Protein AF-A0A497SY28-F1 (afdb_monomer_lite)

Radius of gyration: 19.1 Å; chains: 1; bounding box: 40×32×54 Å

Structure (mmCIF, N/CA/C/O backbone):
data_AF-A0A497SY28-F1
#
_entry.id   AF-A0A497SY28-F1
#
loop_
_atom_site.group_PDB
_atom_site.id
_atom_site.type_symbol
_atom_site.label_atom_id
_atom_site.label_alt_id
_atom_site.label_comp_id
_atom_site.label_asym_id
_atom_site.label_entity_id
_atom_site.label_seq_id
_atom_site.pdbx_PDB_ins_code
_atom_site.Cartn_x
_atom_site.Cartn_y
_atom_site.Cartn_z
_atom_site.occupancy
_atom_site.B_iso_or_equiv
_atom_site.auth_seq_id
_atom_site.auth_comp_id
_atom_site.auth_asym_id
_atom_site.auth_atom_id
_atom_site.pdbx_PDB_model_num
ATOM 1 N N . MET A 1 1 ? 23.225 -8.221 -14.167 1.00 38.84 1 MET A N 1
ATOM 2 C CA . MET A 1 1 ? 21.828 -7.767 -13.963 1.00 38.84 1 MET A CA 1
ATOM 3 C C . MET A 1 1 ? 21.419 -8.057 -12.520 1.00 38.84 1 MET A C 1
ATOM 5 O O . MET A 1 1 ? 21.402 -9.219 -12.131 1.00 38.84 1 MET A O 1
ATOM 9 N N . ARG A 1 2 ? 21.187 -7.026 -11.693 1.00 44.62 2 ARG A N 1
ATOM 10 C CA . ARG A 1 2 ? 20.764 -7.179 -10.285 1.00 44.62 2 ARG A CA 1
ATOM 11 C C . ARG A 1 2 ? 19.275 -7.557 -10.259 1.00 44.62 2 ARG A C 1
ATOM 13 O O . ARG A 1 2 ? 18.465 -6.852 -10.846 1.00 44.62 2 ARG A O 1
ATOM 20 N N . LYS A 1 3 ? 18.918 -8.678 -9.624 1.00 45.91 3 LYS A N 1
ATOM 21 C CA . LYS A 1 3 ? 17.517 -9.115 -9.480 1.00 45.91 3 LYS A CA 1
ATOM 22 C C . LYS A 1 3 ? 16.766 -8.150 -8.546 1.00 45.91 3 LYS A C 1
ATOM 24 O O . LYS A 1 3 ? 17.243 -7.887 -7.444 1.00 45.91 3 LYS A O 1
ATOM 29 N N . MET A 1 4 ? 15.609 -7.645 -8.981 1.00 42.31 4 MET A N 1
ATOM 30 C CA . MET A 1 4 ? 14.691 -6.831 -8.167 1.00 42.31 4 MET A CA 1
ATOM 31 C C . MET A 1 4 ? 14.313 -7.553 -6.864 1.00 42.31 4 MET A C 1
ATOM 33 O O . MET A 1 4 ? 13.874 -8.704 -6.899 1.00 42.31 4 MET A O 1
ATOM 37 N N . LYS A 1 5 ? 14.408 -6.861 -5.722 1.00 46.03 5 LYS A N 1
ATOM 38 C CA . LYS A 1 5 ? 13.820 -7.306 -4.449 1.00 46.03 5 LYS A CA 1
ATOM 39 C C . LYS A 1 5 ? 12.348 -6.885 -4.406 1.00 46.03 5 LYS A C 1
ATOM 41 O O . LYS A 1 5 ? 12.034 -5.803 -3.927 1.00 46.03 5 LYS A O 1
ATOM 46 N N . LYS A 1 6 ? 11.449 -7.729 -4.914 1.00 49.97 6 LYS A N 1
ATOM 47 C CA . LYS A 1 6 ? 10.003 -7.543 -4.725 1.00 49.97 6 LYS A CA 1
ATOM 48 C C . LYS A 1 6 ? 9.604 -8.095 -3.358 1.00 49.97 6 LYS A C 1
ATOM 50 O O . LYS A 1 6 ? 9.793 -9.283 -3.104 1.00 49.97 6 LYS A O 1
ATOM 55 N N . ILE A 1 7 ? 9.075 -7.242 -2.487 1.00 58.12 7 ILE A N 1
ATOM 56 C CA . ILE A 1 7 ? 8.482 -7.664 -1.215 1.00 58.12 7 ILE A CA 1
ATOM 57 C C . ILE A 1 7 ? 7.016 -7.997 -1.500 1.00 58.12 7 ILE A C 1
ATOM 59 O O . ILE A 1 7 ? 6.275 -7.147 -1.990 1.00 58.12 7 ILE A O 1
ATOM 63 N N . PHE A 1 8 ? 6.625 -9.246 -1.244 1.00 57.22 8 PHE A N 1
ATOM 64 C CA . PHE A 1 8 ? 5.256 -9.730 -1.411 1.00 57.22 8 PHE A CA 1
ATOM 65 C C . PHE A 1 8 ? 4.694 -10.158 -0.061 1.00 57.22 8 PHE A C 1
ATOM 67 O O . PHE A 1 8 ? 5.238 -11.061 0.574 1.00 57.22 8 PHE A O 1
ATOM 74 N N . THR A 1 9 ? 3.569 -9.567 0.330 1.00 71.88 9 THR A N 1
ATOM 75 C CA . THR A 1 9 ? 2.788 -10.021 1.487 1.00 71.88 9 THR A CA 1
ATOM 76 C C . THR A 1 9 ? 1.513 -10.679 0.976 1.00 71.88 9 THR A C 1
ATOM 78 O O . THR A 1 9 ? 0.770 -10.068 0.206 1.00 71.88 9 THR A O 1
ATOM 81 N N . ARG A 1 10 ? 1.270 -11.933 1.378 1.00 66.75 10 ARG A N 1
ATOM 82 C CA . ARG A 1 10 ? 0.057 -12.690 1.037 1.00 66.75 10 ARG A CA 1
ATOM 83 C C . ARG A 1 10 ? -0.755 -12.983 2.292 1.00 66.75 10 ARG A C 1
ATOM 85 O O . ARG A 1 10 ? -0.242 -13.623 3.205 1.00 66.75 10 ARG A O 1
ATOM 92 N N . LEU A 1 11 ? -2.015 -12.559 2.315 1.00 70.62 11 LEU A N 1
ATOM 93 C CA . LEU A 1 11 ? -2.966 -12.875 3.384 1.00 70.62 11 LEU A CA 1
ATOM 94 C C . LEU A 1 11 ? -4.140 -13.659 2.802 1.00 70.62 11 LEU A C 1
ATOM 96 O O . LEU A 1 11 ? -4.669 -13.289 1.759 1.00 70.62 11 LEU A O 1
ATOM 100 N N . HIS A 1 12 ? -4.547 -14.735 3.469 1.00 69.88 12 HIS A N 1
ATOM 101 C CA . HIS A 1 12 ? -5.735 -15.499 3.095 1.00 69.88 12 HIS A CA 1
ATOM 102 C C . HIS A 1 12 ? -6.879 -15.105 4.019 1.00 69.88 12 HIS A C 1
ATOM 104 O O . HIS A 1 12 ? -6.712 -15.106 5.238 1.00 69.88 12 HIS A O 1
ATOM 110 N N . PHE A 1 13 ? -8.027 -14.762 3.452 1.00 64.25 13 PHE A N 1
ATOM 111 C CA . PHE A 1 13 ? -9.223 -14.409 4.206 1.00 64.25 13 PHE A CA 1
ATOM 112 C C . PHE A 1 13 ? -10.424 -15.034 3.498 1.00 64.25 13 PHE A C 1
ATOM 114 O O . PHE A 1 13 ? -10.444 -15.077 2.270 1.00 64.25 13 PHE A O 1
ATOM 121 N N . ASP A 1 14 ? -11.393 -15.524 4.274 1.00 59.00 14 ASP A N 1
ATOM 122 C CA . ASP A 1 14 ? -12.485 -16.418 3.842 1.00 59.00 14 ASP A CA 1
ATOM 123 C C . ASP A 1 14 ? -12.028 -17.893 3.771 1.00 59.00 14 ASP A C 1
ATOM 125 O O . ASP A 1 14 ? -11.549 -18.377 2.749 1.00 59.00 14 ASP A O 1
ATOM 129 N N . LYS A 1 15 ? -12.091 -18.589 4.919 1.00 55.31 15 LYS A N 1
ATOM 130 C CA . LYS A 1 15 ? -11.675 -20.000 5.067 1.00 55.31 15 LYS A CA 1
ATOM 131 C C . LYS A 1 15 ? -12.770 -20.983 4.618 1.00 55.31 15 LYS A C 1
ATOM 133 O O . LYS A 1 15 ? -12.457 -22.126 4.299 1.00 55.31 15 LYS A O 1
ATOM 138 N N . ASP A 1 16 ? -14.022 -20.519 4.589 1.00 64.19 16 ASP A N 1
ATOM 139 C CA . ASP A 1 16 ? -15.222 -21.334 4.349 1.00 64.19 16 ASP A CA 1
ATOM 140 C C . ASP A 1 16 ? -15.668 -21.333 2.875 1.00 64.19 16 ASP A C 1
ATOM 142 O O . ASP A 1 16 ? -16.410 -22.210 2.432 1.00 64.19 16 ASP A O 1
ATOM 146 N N . LYS A 1 17 ? -15.190 -20.366 2.084 1.00 59.59 17 LYS A N 1
ATOM 147 C CA . LYS A 1 17 ? -15.292 -20.333 0.617 1.00 59.59 17 LYS A CA 1
ATOM 148 C C . LYS A 1 17 ? -13.887 -20.420 0.031 1.00 59.59 17 LYS A C 1
ATOM 150 O O . LYS A 1 17 ? -12.920 -20.201 0.749 1.00 59.59 17 LYS A O 1
ATOM 155 N N . GLN A 1 18 ? -13.761 -20.780 -1.252 1.00 64.25 18 GLN A N 1
ATOM 156 C CA . GLN 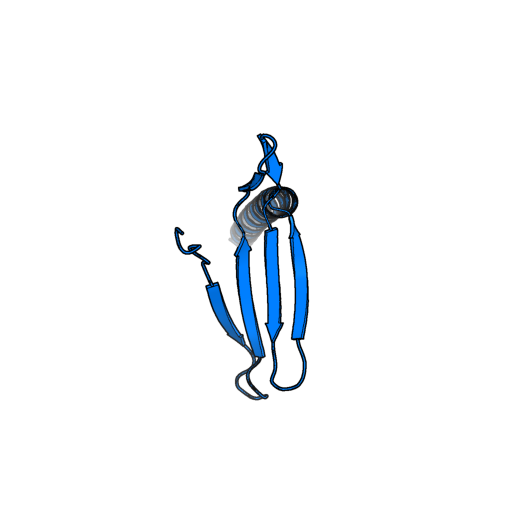A 1 18 ? -12.452 -20.916 -1.909 1.00 64.25 18 GLN A CA 1
ATOM 157 C C . GLN A 1 18 ? -11.515 -19.762 -1.500 1.00 64.25 18 GLN A C 1
ATOM 159 O O . GLN A 1 18 ? -11.918 -18.601 -1.638 1.00 64.25 18 GLN A O 1
ATOM 164 N N . PRO A 1 19 ? -10.314 -20.063 -0.973 1.00 63.62 19 PRO A N 1
ATOM 165 C CA . PRO A 1 19 ? -9.507 -19.080 -0.268 1.00 63.62 19 PRO A CA 1
ATOM 166 C C . PRO A 1 19 ? -9.168 -17.915 -1.192 1.00 63.62 19 PRO A C 1
ATOM 168 O O . PRO A 1 19 ? -8.590 -18.101 -2.264 1.00 63.62 19 PRO A O 1
ATOM 171 N N . LYS A 1 20 ? -9.529 -16.705 -0.764 1.00 76.69 20 LYS A N 1
ATOM 172 C CA . LYS A 1 20 ? -9.128 -15.473 -1.441 1.00 76.69 20 LYS A CA 1
ATOM 173 C C . LYS A 1 20 ? -7.767 -15.066 -0.903 1.00 76.69 20 LYS A C 1
ATOM 175 O O . LYS A 1 20 ? -7.554 -15.027 0.310 1.00 76.69 20 LYS A O 1
ATOM 180 N N . THR A 1 21 ? -6.845 -14.752 -1.799 1.00 80.44 21 THR A N 1
ATOM 181 C CA . THR A 1 21 ? -5.520 -14.247 -1.449 1.00 80.44 21 THR A CA 1
ATOM 182 C C . THR A 1 21 ? -5.494 -12.739 -1.663 1.00 80.44 21 THR A C 1
ATOM 184 O O . THR A 1 21 ? -5.623 -12.274 -2.791 1.00 80.44 21 THR A O 1
ATOM 187 N N . LEU A 1 22 ? -5.273 -11.967 -0.601 1.00 78.50 22 LEU A N 1
ATOM 188 C CA . LEU A 1 22 ? -4.812 -10.587 -0.711 1.00 78.50 22 LEU A CA 1
ATOM 189 C C . LEU A 1 22 ? -3.316 -10.619 -1.013 1.00 78.50 22 LEU A C 1
ATOM 191 O O . LEU A 1 22 ? -2.537 -11.122 -0.205 1.00 78.50 22 LEU A O 1
ATOM 195 N N . ALA A 1 23 ? -2.914 -10.091 -2.159 1.00 81.44 23 ALA A N 1
ATOM 196 C CA . ALA A 1 23 ? -1.527 -9.878 -2.526 1.00 81.44 23 ALA A CA 1
ATOM 197 C C . ALA A 1 23 ? -1.219 -8.380 -2.472 1.00 81.44 23 ALA A C 1
ATOM 199 O O . ALA A 1 23 ? -1.898 -7.577 -3.110 1.00 81.44 23 ALA A O 1
ATOM 200 N N . ILE A 1 24 ? -0.174 -8.025 -1.730 1.00 81.94 24 ILE A N 1
ATOM 201 C CA . ILE A 1 24 ? 0.390 -6.676 -1.704 1.00 81.94 24 ILE A CA 1
ATOM 202 C C . ILE A 1 24 ? 1.787 -6.767 -2.302 1.00 81.94 24 ILE A C 1
ATOM 204 O O . ILE A 1 24 ? 2.596 -7.589 -1.862 1.00 81.94 24 ILE A O 1
ATOM 208 N N . SER A 1 25 ? 2.056 -5.944 -3.311 1.00 82.75 25 SER A N 1
ATOM 209 C CA . SER A 1 25 ? 3.369 -5.857 -3.947 1.00 82.75 25 SER A CA 1
ATOM 210 C C . SER A 1 25 ? 3.813 -4.413 -4.104 1.00 82.75 25 SER A C 1
ATOM 212 O O . SER A 1 25 ? 2.987 -3.511 -4.231 1.00 82.75 25 SER A O 1
ATOM 214 N N . TYR A 1 26 ? 5.125 -4.213 -4.078 1.00 82.75 26 TYR A N 1
ATOM 215 C CA . TYR A 1 26 ? 5.753 -2.901 -4.131 1.00 82.75 26 TYR A CA 1
ATOM 216 C C . TYR A 1 26 ? 6.792 -2.845 -5.248 1.00 82.75 26 TYR A C 1
ATOM 218 O O . TYR A 1 26 ? 7.667 -3.713 -5.334 1.00 82.75 26 TYR A O 1
ATOM 226 N N . ASN A 1 27 ? 6.702 -1.795 -6.060 1.00 83.94 27 ASN A N 1
ATOM 227 C CA . ASN A 1 27 ? 7.710 -1.386 -7.023 1.00 83.94 27 ASN A CA 1
ATOM 228 C C . ASN A 1 27 ? 8.350 -0.095 -6.514 1.00 83.94 27 ASN A C 1
ATOM 230 O O . ASN A 1 27 ? 7.663 0.911 -6.333 1.00 83.94 27 ASN A O 1
ATOM 234 N N . ALA A 1 28 ? 9.660 -0.137 -6.274 1.00 79.50 28 ALA A N 1
ATOM 235 C CA . ALA A 1 28 ? 10.403 1.041 -5.856 1.00 79.50 28 ALA A CA 1
ATOM 236 C C . ALA A 1 28 ? 10.469 2.079 -6.990 1.00 79.50 28 ALA A C 1
ATOM 238 O O . ALA A 1 28 ? 10.455 1.681 -8.156 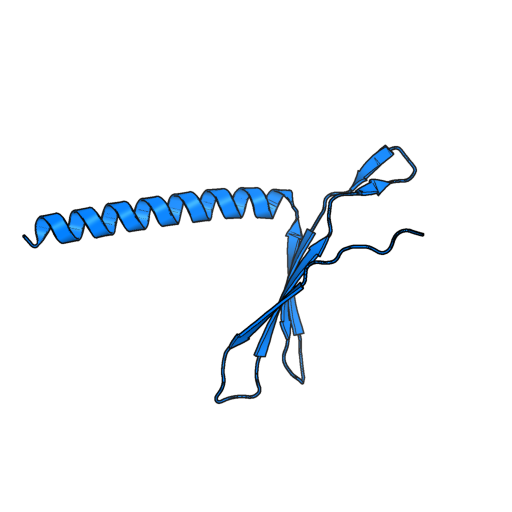1.00 79.50 28 ALA A O 1
ATOM 239 N N . PRO A 1 29 ? 10.580 3.379 -6.666 1.00 84.19 29 PRO A N 1
ATOM 240 C CA . PRO A 1 29 ? 10.933 4.391 -7.652 1.00 84.19 29 PRO A CA 1
ATOM 241 C C . PRO A 1 29 ? 12.272 4.053 -8.316 1.00 84.19 29 PRO A C 1
ATOM 243 O O . PRO A 1 29 ? 13.205 3.595 -7.649 1.00 84.19 29 PRO A O 1
ATOM 246 N N . GLU A 1 30 ? 12.378 4.294 -9.619 1.00 86.88 30 GLU A N 1
ATOM 247 C CA . GLU A 1 30 ? 13.582 4.007 -10.404 1.00 86.88 30 GLU A CA 1
ATOM 248 C C . GLU A 1 30 ? 13.992 5.226 -11.224 1.00 86.88 30 GLU A C 1
ATOM 250 O O . GLU A 1 30 ? 13.153 6.016 -11.643 1.00 86.88 30 GLU A O 1
ATOM 255 N N . VAL A 1 31 ? 15.291 5.375 -11.475 1.00 89.31 31 VAL A N 1
ATOM 256 C CA . VAL A 1 31 ? 15.805 6.404 -12.384 1.00 89.31 31 VAL A CA 1
ATOM 257 C C . VAL A 1 31 ? 15.913 5.794 -13.779 1.00 89.31 31 VAL A C 1
ATOM 259 O O . VAL A 1 31 ? 16.515 4.731 -13.941 1.00 89.31 31 VAL A O 1
ATOM 262 N N . ASP A 1 32 ? 15.300 6.433 -14.773 1.00 85.44 32 ASP A N 1
ATOM 263 C CA . ASP A 1 32 ? 15.371 5.985 -16.162 1.00 85.44 32 ASP A CA 1
ATOM 264 C C . ASP A 1 32 ? 16.737 6.289 -16.810 1.00 85.44 32 ASP A C 1
ATOM 266 O O . ASP A 1 32 ? 17.618 6.918 -16.221 1.00 85.44 32 ASP A O 1
ATOM 270 N N . ALA A 1 33 ? 16.929 5.834 -18.051 1.00 89.56 33 ALA A N 1
ATOM 271 C CA . ALA A 1 33 ? 18.179 6.031 -18.791 1.00 89.56 33 ALA A CA 1
ATOM 272 C C . ALA A 1 33 ? 18.502 7.508 -19.102 1.00 89.56 33 ALA A C 1
ATOM 274 O O . ALA A 1 33 ? 19.616 7.809 -19.526 1.00 89.56 33 ALA A O 1
ATOM 275 N N . TYR A 1 34 ? 17.545 8.414 -18.899 1.00 91.06 3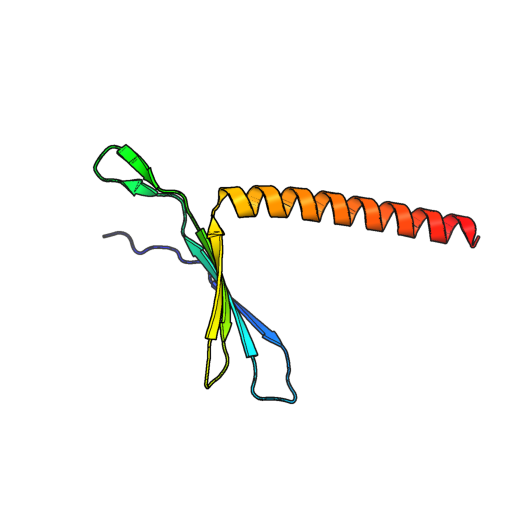4 TYR A N 1
ATOM 276 C CA . TYR A 1 34 ? 17.657 9.848 -19.150 1.00 91.06 34 TYR A CA 1
ATOM 277 C C . TYR A 1 34 ? 17.780 10.658 -17.850 1.00 91.06 34 TYR A C 1
ATOM 279 O O . TYR A 1 34 ? 17.847 11.884 -17.902 1.00 91.06 34 TYR A O 1
ATOM 287 N N . GLY A 1 35 ? 17.842 9.993 -16.692 1.00 88.56 35 GLY A N 1
ATOM 288 C CA . GLY A 1 35 ? 17.968 10.639 -15.388 1.00 88.56 35 GLY A CA 1
ATOM 289 C C . GLY A 1 35 ? 16.642 11.084 -14.767 1.00 88.56 35 GLY A C 1
ATOM 290 O O . GLY A 1 35 ? 16.664 11.733 -13.723 1.00 88.56 35 GLY A O 1
ATOM 291 N N . ASN A 1 36 ? 15.493 10.731 -15.353 1.00 89.00 36 ASN A N 1
ATOM 292 C CA . ASN A 1 36 ? 14.193 11.061 -14.773 1.00 89.00 36 ASN A CA 1
ATOM 293 C C . ASN A 1 36 ? 13.795 10.031 -13.715 1.00 89.00 36 ASN A C 1
ATOM 295 O O . ASN A 1 36 ? 13.970 8.824 -13.898 1.00 89.00 36 ASN A O 1
ATOM 299 N N . ILE A 1 37 ? 13.195 10.504 -12.622 1.00 84.81 37 ILE A N 1
ATOM 300 C CA . ILE A 1 37 ? 12.617 9.634 -11.597 1.00 84.81 37 ILE A CA 1
ATOM 301 C C . ILE A 1 37 ? 11.272 9.114 -12.113 1.00 84.81 37 ILE A C 1
ATOM 303 O O . ILE A 1 37 ? 10.342 9.884 -12.343 1.00 84.81 37 ILE A O 1
ATOM 307 N N . ARG A 1 38 ? 11.157 7.796 -12.268 1.00 83.75 38 ARG A N 1
ATOM 308 C CA . ARG A 1 38 ? 9.887 7.095 -12.457 1.00 83.75 38 ARG A CA 1
ATOM 309 C C . ARG A 1 38 ? 9.324 6.765 -11.088 1.00 83.75 38 ARG A C 1
ATOM 311 O O . ARG A 1 38 ? 9.977 6.100 -10.282 1.00 83.75 38 ARG A O 1
ATOM 318 N N . GLU A 1 39 ? 8.117 7.249 -10.839 1.00 84.44 39 GLU A N 1
ATOM 319 C CA . GLU A 1 39 ? 7.418 7.006 -9.588 1.00 84.44 39 GLU A CA 1
ATOM 320 C C . GLU A 1 39 ? 7.191 5.503 -9.359 1.00 84.44 39 GLU A C 1
ATOM 322 O O . GLU A 1 39 ? 6.941 4.741 -10.298 1.00 84.44 39 GLU A O 1
ATOM 327 N N . GLY A 1 40 ? 7.324 5.071 -8.103 1.00 87.38 40 GLY A N 1
ATOM 328 C CA . GLY A 1 40 ? 7.041 3.697 -7.712 1.00 87.38 40 GLY A CA 1
ATOM 329 C C . GLY A 1 40 ? 5.538 3.434 -7.631 1.00 87.38 40 GLY A C 1
ATOM 330 O O . GLY A 1 40 ? 4.710 4.330 -7.781 1.00 87.38 40 GLY A O 1
ATOM 331 N N . ALA A 1 41 ? 5.173 2.191 -7.332 1.00 87.31 41 ALA A N 1
ATOM 332 C CA . ALA A 1 41 ? 3.773 1.822 -7.160 1.00 87.31 41 ALA A CA 1
ATOM 333 C C . ALA A 1 41 ? 3.589 0.752 -6.085 1.00 87.31 41 ALA A C 1
ATOM 335 O O . ALA A 1 41 ? 4.402 -0.168 -5.955 1.00 87.31 41 ALA A O 1
ATOM 336 N N . VAL A 1 42 ? 2.478 0.838 -5.358 1.00 87.00 42 VAL A N 1
ATOM 337 C CA . VAL A 1 42 ? 1.965 -0.249 -4.521 1.00 87.00 42 VAL A CA 1
ATOM 338 C C . VAL A 1 42 ? 0.750 -0.844 -5.210 1.00 87.00 42 VAL A C 1
ATOM 340 O O . VAL A 1 42 ? -0.212 -0.147 -5.519 1.00 87.00 42 VAL A O 1
ATOM 343 N N . ILE A 1 43 ? 0.784 -2.153 -5.432 1.00 85.31 43 ILE A N 1
ATOM 344 C CA . ILE A 1 43 ? -0.295 -2.891 -6.084 1.00 85.31 43 ILE A CA 1
ATOM 345 C C . ILE A 1 43 ? -0.962 -3.771 -5.038 1.00 85.31 43 ILE A C 1
ATOM 347 O O . ILE A 1 43 ? -0.298 -4.595 -4.398 1.00 85.31 43 ILE A O 1
ATOM 351 N N . ILE A 1 44 ? -2.276 -3.610 -4.903 1.00 84.00 44 ILE A N 1
ATOM 352 C CA . ILE A 1 44 ? -3.119 -4.390 -4.001 1.00 84.00 44 ILE A CA 1
ATOM 353 C C . ILE A 1 44 ? -4.105 -5.177 -4.858 1.00 84.00 44 ILE A C 1
ATOM 355 O O . ILE A 1 44 ? -4.878 -4.599 -5.621 1.00 84.00 44 ILE A O 1
ATOM 359 N N . ALA A 1 45 ? -4.082 -6.502 -4.737 1.00 84.56 45 ALA A N 1
ATOM 360 C CA . ALA A 1 45 ? -4.952 -7.385 -5.502 1.00 84.56 45 ALA A CA 1
ATOM 361 C C . ALA A 1 45 ? -5.592 -8.448 -4.610 1.00 84.56 45 ALA A C 1
ATOM 363 O O . ALA A 1 45 ? -4.931 -9.046 -3.764 1.00 84.56 45 ALA A O 1
ATOM 364 N N . ILE A 1 46 ? -6.871 -8.717 -4.840 1.00 83.25 46 ILE A N 1
ATOM 365 C CA . ILE A 1 46 ? -7.586 -9.874 -4.316 1.00 83.25 46 ILE A CA 1
ATOM 366 C C . ILE A 1 46 ? -7.659 -10.891 -5.448 1.00 83.25 46 ILE A C 1
ATOM 368 O O . ILE A 1 46 ? -8.232 -10.630 -6.507 1.00 83.25 46 ILE A O 1
ATOM 372 N N . ILE A 1 47 ? -7.056 -12.047 -5.219 1.00 83.69 47 ILE A N 1
ATOM 373 C CA . ILE A 1 47 ? -6.928 -13.124 -6.193 1.00 83.69 47 ILE A CA 1
ATOM 374 C C . ILE A 1 47 ? -7.751 -14.305 -5.686 1.00 83.69 47 ILE A C 1
ATOM 376 O O . ILE A 1 47 ? -7.589 -14.729 -4.541 1.00 83.69 47 ILE A O 1
ATOM 380 N N . ASN A 1 48 ? -8.630 -14.835 -6.529 1.00 82.38 48 ASN A N 1
ATOM 381 C CA . ASN A 1 48 ? -9.257 -16.137 -6.331 1.00 82.38 48 ASN A CA 1
ATOM 382 C C . ASN A 1 48 ? -8.913 -17.052 -7.523 1.00 82.38 48 ASN A C 1
ATOM 384 O O . ASN A 1 48 ? -8.113 -16.685 -8.384 1.00 82.38 48 ASN A O 1
ATOM 388 N N . LYS A 1 49 ? -9.470 -18.266 -7.555 1.00 78.31 49 LYS A N 1
ATOM 389 C CA . LYS A 1 49 ? -9.167 -19.247 -8.607 1.00 78.31 49 LYS A CA 1
ATOM 390 C C . LYS A 1 49 ? -9.573 -18.778 -10.011 1.00 78.31 49 LYS A C 1
ATOM 392 O O . LYS A 1 49 ? -8.892 -19.114 -10.975 1.00 78.31 49 LYS A O 1
ATOM 397 N N . ASP A 1 50 ? -10.655 -18.012 -10.108 1.00 82.31 50 ASP A N 1
ATOM 398 C CA . ASP A 1 50 ? -11.338 -17.720 -11.371 1.00 82.31 50 ASP A CA 1
ATOM 399 C C . ASP A 1 50 ? -11.142 -16.265 -11.837 1.00 82.31 50 ASP A C 1
ATOM 401 O O . ASP A 1 50 ? -11.428 -15.933 -12.984 1.00 82.31 50 ASP A O 1
ATOM 405 N N . ASN A 1 51 ? -10.681 -15.377 -10.954 1.00 80.56 51 ASN A N 1
ATOM 406 C CA . ASN A 1 51 ? -10.593 -13.944 -11.187 1.00 80.56 51 ASN A CA 1
ATOM 407 C C . ASN A 1 51 ? -9.573 -13.256 -10.257 1.00 80.56 51 ASN A C 1
ATOM 409 O O . ASN A 1 51 ? -9.274 -13.699 -9.145 1.00 80.56 51 ASN A O 1
ATOM 413 N N . SER A 1 52 ? -9.090 -12.097 -10.693 1.00 82.19 52 SER A N 1
ATOM 414 C CA . SER A 1 52 ? -8.306 -11.173 -9.881 1.00 82.19 52 SER A CA 1
ATOM 415 C C . SER A 1 52 ? -8.856 -9.763 -10.027 1.00 82.19 52 SER A C 1
ATOM 417 O O . SER A 1 52 ? -8.988 -9.267 -11.144 1.00 82.19 52 SER A O 1
ATOM 419 N N . VAL A 1 53 ? -9.121 -9.097 -8.906 1.00 84.25 53 VAL A N 1
ATOM 420 C CA . VAL A 1 53 ? -9.480 -7.675 -8.880 1.00 84.25 53 VAL A CA 1
ATOM 421 C C . VAL A 1 53 ? -8.434 -6.944 -8.062 1.00 84.25 53 VAL A C 1
ATOM 423 O O . VAL A 1 53 ? -8.076 -7.383 -6.971 1.00 84.25 53 VAL A O 1
ATOM 426 N N . GLY A 1 54 ? -7.932 -5.831 -8.579 1.00 84.44 54 GLY A N 1
ATOM 427 C CA . GLY A 1 54 ? -6.928 -5.044 -7.885 1.00 84.44 54 GLY A CA 1
ATOM 428 C C . GLY A 1 54 ? -6.874 -3.613 -8.379 1.00 84.44 54 GLY A C 1
ATOM 429 O O . GLY A 1 54 ? -7.448 -3.270 -9.411 1.00 84.44 54 GLY A O 1
ATOM 430 N N . PHE A 1 55 ? -6.168 -2.793 -7.620 1.00 84.69 55 PHE A N 1
ATOM 431 C CA . PHE A 1 55 ? -5.862 -1.415 -7.967 1.00 84.69 55 PHE A CA 1
ATOM 432 C C . PHE A 1 55 ? -4.396 -1.126 -7.636 1.00 84.69 55 PHE A C 1
ATOM 434 O O . PHE A 1 55 ? -3.766 -1.814 -6.826 1.00 84.69 55 PHE A O 1
ATOM 441 N N . SER A 1 56 ? -3.842 -0.125 -8.312 1.00 86.94 56 SER A N 1
ATOM 442 C CA . SER A 1 56 ? -2.477 0.349 -8.108 1.00 86.94 56 SER A CA 1
ATOM 443 C C . SER A 1 56 ? -2.539 1.772 -7.587 1.00 86.94 56 SER A C 1
ATOM 445 O O . SER A 1 56 ? -3.291 2.581 -8.122 1.00 86.94 56 SER A O 1
ATOM 447 N N . LEU A 1 57 ? -1.740 2.061 -6.571 1.00 88.00 57 LEU A N 1
ATOM 448 C CA . LEU A 1 57 ? -1.519 3.403 -6.050 1.00 88.00 57 LEU A CA 1
ATOM 449 C C . LEU A 1 57 ? -0.089 3.817 -6.380 1.00 88.00 57 LEU A C 1
ATOM 451 O O . LEU A 1 57 ? 0.812 2.968 -6.366 1.00 88.00 57 LEU A O 1
ATOM 455 N N . SER A 1 58 ? 0.125 5.095 -6.675 1.00 88.31 58 SER A N 1
ATOM 456 C CA . SER A 1 58 ? 1.482 5.620 -6.789 1.00 88.31 58 SER A CA 1
ATOM 457 C C . SER A 1 58 ? 2.169 5.625 -5.417 1.00 88.31 58 SER A C 1
ATOM 459 O O . SER A 1 58 ? 1.521 5.508 -4.373 1.00 88.31 58 SER A O 1
ATOM 461 N N . THR A 1 59 ? 3.498 5.733 -5.375 1.00 82.25 59 THR A N 1
ATOM 462 C CA . THR A 1 59 ? 4.193 5.888 -4.086 1.00 82.25 59 THR A CA 1
ATOM 463 C C . THR A 1 59 ? 3.809 7.170 -3.349 1.00 82.25 59 THR A C 1
ATOM 465 O O . THR A 1 59 ? 3.790 7.143 -2.119 1.00 82.25 59 THR A O 1
ATOM 468 N N . GLY A 1 60 ? 3.483 8.252 -4.066 1.00 83.94 60 GLY A N 1
ATOM 469 C CA . GLY A 1 60 ? 2.946 9.479 -3.477 1.00 83.94 60 GLY A CA 1
ATOM 470 C C . GLY A 1 60 ? 1.573 9.258 -2.843 1.00 83.94 60 GLY A C 1
ATOM 471 O O . GLY A 1 60 ? 1.409 9.515 -1.654 1.00 83.94 60 GLY A O 1
ATOM 472 N N . ASP A 1 61 ? 0.636 8.654 -3.581 1.00 86.56 61 ASP A N 1
ATOM 473 C CA . ASP A 1 61 ? -0.720 8.364 -3.087 1.00 86.56 61 ASP A CA 1
ATOM 474 C C . ASP A 1 61 ? -0.694 7.492 -1.823 1.00 86.56 61 ASP A C 1
ATOM 476 O O . ASP A 1 61 ? -1.504 7.642 -0.907 1.00 86.56 61 ASP A O 1
ATOM 480 N N . VAL A 1 62 ? 0.247 6.544 -1.764 1.00 85.06 62 VAL A N 1
ATOM 481 C CA . VAL A 1 62 ? 0.431 5.669 -0.601 1.00 85.06 62 VAL A CA 1
ATOM 482 C C . VAL A 1 62 ? 0.930 6.452 0.608 1.00 85.06 62 VAL A C 1
ATOM 484 O O . VAL A 1 62 ? 0.479 6.171 1.719 1.00 85.06 62 VAL A O 1
ATOM 487 N N . ALA A 1 63 ? 1.848 7.402 0.419 1.00 84.94 63 ALA A N 1
ATOM 488 C CA . ALA A 1 63 ? 2.337 8.244 1.507 1.00 84.94 63 ALA A CA 1
ATOM 489 C C . ALA A 1 63 ? 1.190 9.076 2.099 1.00 84.94 63 ALA A C 1
ATOM 491 O O . ALA A 1 63 ? 0.956 9.019 3.308 1.00 84.94 63 ALA A O 1
ATOM 492 N N . ASP A 1 64 ? 0.397 9.719 1.240 1.00 87.62 64 ASP A N 1
ATOM 493 C CA . ASP A 1 64 ? -0.773 10.498 1.653 1.00 87.62 64 ASP A CA 1
ATOM 494 C C . ASP A 1 64 ? -1.803 9.624 2.386 1.00 87.62 64 ASP A C 1
ATOM 496 O O . ASP A 1 64 ? -2.321 9.986 3.448 1.00 87.62 64 ASP A O 1
ATOM 500 N N . LEU A 1 65 ? -2.072 8.419 1.869 1.00 83.94 65 LEU A N 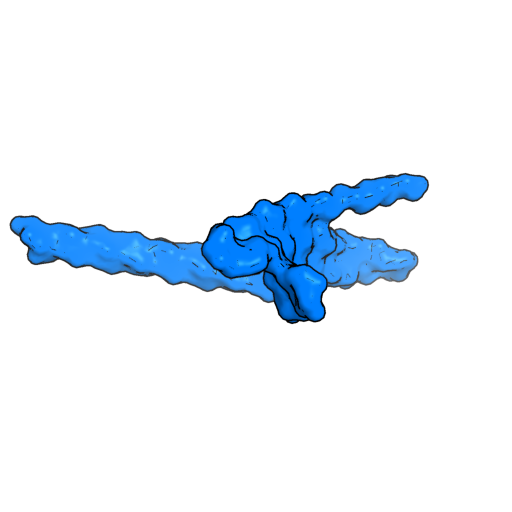1
ATOM 501 C CA . LEU A 1 65 ? -2.989 7.472 2.499 1.00 83.94 65 LEU A CA 1
ATOM 502 C C . LEU A 1 65 ? -2.508 7.036 3.892 1.00 83.94 65 LEU A C 1
ATOM 504 O O . LEU A 1 65 ? -3.319 6.935 4.817 1.00 83.94 65 LEU A O 1
ATOM 508 N N . ILE A 1 66 ? -1.208 6.779 4.064 1.00 85.69 66 ILE A N 1
ATOM 509 C CA . ILE A 1 66 ? -0.622 6.424 5.365 1.00 85.69 66 ILE A CA 1
ATOM 510 C C . ILE A 1 66 ? -0.828 7.559 6.372 1.00 85.69 66 ILE A C 1
ATOM 512 O O . ILE A 1 66 ? -1.210 7.291 7.519 1.00 85.69 66 ILE A O 1
ATOM 516 N N . ASP A 1 67 ? -0.637 8.810 5.961 1.00 88.88 67 ASP A N 1
ATOM 517 C CA . ASP A 1 67 ? -0.806 9.975 6.830 1.00 88.88 67 ASP A CA 1
ATOM 518 C C . ASP A 1 67 ? -2.267 10.174 7.254 1.00 88.88 67 ASP A C 1
ATOM 520 O O . ASP A 1 67 ? -2.564 10.366 8.445 1.00 88.88 67 ASP A O 1
ATOM 524 N N . VAL A 1 68 ? -3.204 10.030 6.314 1.00 88.81 68 VAL A N 1
ATOM 525 C CA . VAL A 1 68 ? -4.646 10.081 6.596 1.00 88.81 68 VAL A CA 1
ATOM 526 C C . VAL A 1 68 ? -5.046 8.969 7.567 1.00 88.81 68 VAL A C 1
ATOM 528 O O . VAL A 1 68 ? -5.659 9.242 8.603 1.00 88.81 68 VAL A O 1
ATOM 531 N N . LEU A 1 69 ? -4.665 7.717 7.292 1.00 84.81 69 LEU A N 1
ATOM 532 C CA . LEU A 1 69 ? -5.002 6.576 8.150 1.00 84.81 69 LEU A CA 1
ATOM 533 C C . LEU A 1 69 ? -4.388 6.703 9.546 1.00 84.81 69 LEU A C 1
ATOM 535 O O . LEU A 1 69 ? -5.032 6.369 10.544 1.00 84.81 69 LEU A O 1
ATOM 539 N N . THR A 1 70 ? -3.169 7.232 9.642 1.00 91.12 70 THR A N 1
ATOM 540 C CA . THR A 1 70 ? -2.511 7.508 10.922 1.00 91.12 70 THR A CA 1
ATOM 541 C C . THR A 1 70 ? -3.285 8.550 11.725 1.00 91.12 70 THR A C 1
ATOM 543 O O . THR A 1 70 ? -3.493 8.379 12.930 1.00 91.12 70 THR A O 1
ATOM 546 N N . THR A 1 71 ? -3.761 9.605 11.065 1.00 92.38 71 THR A N 1
ATOM 547 C CA . THR A 1 71 ? -4.576 10.655 11.686 1.00 92.38 71 THR A CA 1
ATOM 548 C C . THR A 1 71 ? -5.919 10.110 12.170 1.00 92.38 71 THR A C 1
ATOM 550 O O . THR A 1 71 ? -6.292 10.323 13.327 1.00 92.38 71 THR A O 1
ATOM 553 N N . VAL A 1 72 ? -6.616 9.335 11.333 1.00 87.94 72 VAL A N 1
ATOM 554 C CA . VAL A 1 72 ? -7.879 8.673 11.696 1.00 87.94 72 VAL A CA 1
ATOM 555 C C . VAL A 1 72 ? -7.676 7.746 12.893 1.00 87.94 72 VAL A C 1
ATOM 557 O O . VAL A 1 72 ? -8.421 7.836 13.867 1.00 87.94 72 VAL A O 1
ATOM 560 N N . ARG A 1 73 ? -6.630 6.910 12.876 1.00 88.06 73 ARG A N 1
ATOM 561 C CA . ARG A 1 73 ? -6.299 6.009 13.989 1.00 88.06 73 ARG A CA 1
ATOM 562 C C . ARG A 1 73 ? -6.092 6.772 15.296 1.00 88.06 73 ARG A C 1
ATOM 564 O O . ARG A 1 73 ? -6.659 6.379 16.313 1.00 88.06 73 ARG A O 1
ATOM 571 N N . LYS A 1 74 ? -5.309 7.858 15.281 1.00 92.50 74 LYS A N 1
ATOM 572 C CA . LYS A 1 74 ? -5.101 8.711 16.465 1.00 92.50 74 LYS A CA 1
ATOM 573 C C . LYS A 1 74 ? -6.428 9.279 16.976 1.00 92.50 74 LYS A C 1
ATOM 575 O O . LYS A 1 74 ? -6.708 9.176 18.165 1.00 92.50 74 LYS A O 1
ATOM 580 N N . SER A 1 75 ? -7.260 9.810 16.077 1.00 92.06 75 SER A N 1
ATOM 581 C CA . SER A 1 75 ? -8.569 10.380 16.421 1.00 92.06 75 SER A CA 1
ATOM 582 C C . SER A 1 75 ? -9.509 9.354 17.059 1.00 92.06 75 SER A C 1
ATOM 584 O O . SER A 1 75 ? -10.138 9.639 18.079 1.00 92.06 75 SER A O 1
ATOM 586 N N . LEU A 1 76 ? -9.559 8.138 16.503 1.00 88.19 76 LEU A N 1
ATOM 587 C CA . LEU A 1 76 ? -10.348 7.035 17.048 1.00 88.19 76 LEU A CA 1
ATOM 588 C C . LEU A 1 76 ? -9.893 6.669 18.461 1.00 88.19 76 LEU A C 1
ATOM 590 O O . LEU A 1 76 ? -10.723 6.648 19.362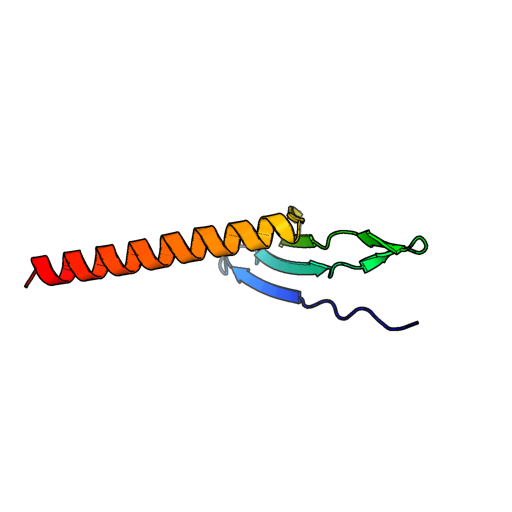 1.00 88.19 76 LEU A O 1
ATOM 594 N N . ILE A 1 77 ? -8.588 6.479 18.680 1.00 89.81 77 ILE A N 1
ATOM 595 C CA . ILE A 1 77 ? -8.035 6.177 20.011 1.00 89.81 77 ILE A CA 1
ATOM 596 C C . ILE A 1 77 ? -8.422 7.265 21.019 1.00 89.81 77 ILE A C 1
ATOM 598 O O . ILE A 1 77 ? -8.922 6.956 22.098 1.00 89.81 77 ILE A O 1
ATOM 602 N N . THR A 1 78 ? -8.244 8.542 20.668 1.00 91.69 78 THR A N 1
ATOM 603 C CA . THR A 1 78 ? -8.610 9.657 21.552 1.00 91.69 78 THR A CA 1
ATOM 604 C C . THR A 1 78 ? -10.101 9.664 21.884 1.00 91.69 78 THR A C 1
ATOM 606 O O . THR A 1 78 ? -10.463 9.894 23.036 1.00 91.69 78 THR A O 1
ATOM 609 N N . LYS A 1 79 ? -10.975 9.414 20.902 1.00 89.62 79 LYS A N 1
ATOM 610 C CA . LYS A 1 79 ? -12.424 9.331 21.133 1.00 89.62 79 LYS A CA 1
ATOM 611 C C . LYS A 1 79 ? -12.786 8.154 22.037 1.00 89.62 79 LYS A C 1
ATOM 613 O O . LYS A 1 79 ? -13.570 8.347 22.956 1.00 89.62 79 LYS A O 1
ATOM 618 N N . THR A 1 80 ? -12.197 6.980 21.821 1.00 89.12 80 THR A N 1
ATOM 619 C CA . THR A 1 80 ? -12.442 5.797 22.656 1.00 89.12 80 THR A CA 1
ATOM 620 C C . THR A 1 80 ? -12.023 6.032 24.105 1.00 89.12 80 THR A C 1
ATOM 622 O O . THR A 1 80 ? -12.806 5.751 25.003 1.00 89.12 80 THR A O 1
ATOM 625 N N . ILE A 1 81 ? -10.845 6.620 24.342 1.00 89.19 81 ILE A N 1
ATOM 626 C CA . ILE A 1 81 ? -10.381 6.944 25.702 1.00 89.19 81 ILE A CA 1
ATOM 627 C C . ILE A 1 81 ? -11.336 7.930 26.388 1.00 89.19 81 ILE A C 1
ATOM 629 O O . ILE A 1 81 ? -11.681 7.745 27.549 1.00 89.19 81 ILE A O 1
ATOM 633 N N . LYS A 1 82 ? -11.795 8.967 25.673 1.00 85.81 82 LYS A N 1
ATOM 634 C CA . LYS A 1 82 ? -12.753 9.938 26.225 1.00 85.81 82 LYS A CA 1
ATOM 635 C C . LY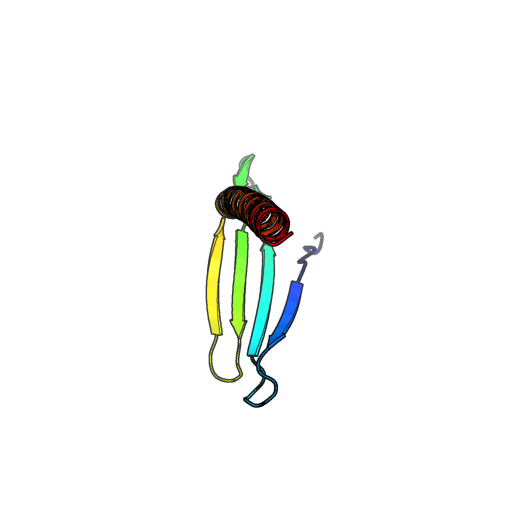S A 1 82 ? -14.097 9.310 26.587 1.00 85.81 82 LYS A C 1
ATOM 637 O O . LYS A 1 82 ? -14.689 9.735 27.567 1.00 85.81 82 LYS A O 1
ATOM 642 N N . LEU A 1 83 ? -14.573 8.343 25.803 1.00 87.75 83 LEU A N 1
ATOM 643 C CA . LEU A 1 83 ? -15.804 7.612 26.111 1.00 87.75 83 LEU A CA 1
ATOM 644 C C . LEU A 1 83 ? -15.638 6.770 27.380 1.00 87.75 83 LEU A C 1
ATOM 646 O O . LEU A 1 83 ? -16.480 6.851 28.259 1.00 87.75 83 LEU A O 1
ATOM 650 N N . GLN A 1 84 ? -14.515 6.059 27.521 1.00 77.38 84 GLN A N 1
ATOM 651 C CA . GLN A 1 84 ? -14.218 5.278 28.729 1.00 77.38 84 GLN A CA 1
ATOM 652 C C . GLN A 1 84 ? -14.165 6.157 29.988 1.00 77.38 84 GLN A C 1
ATOM 654 O O . GLN A 1 84 ? -14.718 5.794 31.011 1.00 77.38 84 GLN A O 1
ATOM 659 N N . GLN A 1 85 ? -13.582 7.356 29.894 1.00 77.31 85 GLN A N 1
ATOM 660 C CA . GLN A 1 85 ? -13.514 8.315 31.009 1.00 77.31 85 GLN A CA 1
ATOM 661 C C . GLN A 1 85 ? -14.856 8.971 31.380 1.00 77.31 85 GLN A C 1
ATOM 663 O O . GLN A 1 85 ? -14.912 9.679 32.378 1.00 77.31 85 GLN A O 1
ATOM 668 N N . GLN A 1 86 ? -15.894 8.836 30.551 1.00 68.56 86 GLN A N 1
ATOM 669 C CA . GLN A 1 86 ? -17.243 9.347 30.832 1.00 68.56 86 GLN A CA 1
ATOM 670 C C . GLN A 1 86 ? -18.170 8.273 31.414 1.00 68.56 86 GLN A C 1
ATOM 672 O O . GLN A 1 86 ? -19.249 8.611 31.896 1.00 68.56 86 GLN A O 1
ATOM 677 N N . GLU A 1 87 ? -17.780 7.002 31.314 1.00 59.44 87 GLU A N 1
ATOM 678 C CA . GLU A 1 87 ? -18.514 5.857 31.860 1.00 59.44 87 GLU A CA 1
ATOM 679 C C . GLU A 1 87 ? -18.069 5.497 33.294 1.00 59.44 87 GLU A C 1
ATOM 681 O O . GLU A 1 87 ? -18.784 4.749 33.963 1.00 59.44 87 GLU A O 1
ATOM 686 N N . ASP A 1 88 ? -16.950 6.069 33.761 1.00 49.22 88 ASP A N 1
ATOM 687 C CA . ASP A 1 88 ? -16.434 6.028 35.143 1.00 49.22 88 ASP A CA 1
ATOM 688 C C . ASP A 1 88 ? -16.832 7.286 35.944 1.00 49.22 88 ASP A C 1
ATOM 690 O O . ASP A 1 88 ? -17.110 7.155 37.161 1.00 49.22 88 ASP A O 1
#

pLDDT: mean 78.54, std 13.38, range [38.84, 92.5]

Foldseek 3Di:
DDDDDKDWDWDWDDPPPQTKIWIWIKFCWDQDPVRDTDWIKIKTWTDGPPDIDIDIDTPVRVVVVVVVVVVVVVVVVVVVVVVVVVVD

Sequence (88 aa):
MRKMKKIFTRLHFDKDKQPKTLAISYNAPEVDAYGNIREGAVIIAIINKDNSVGFSLSTGDVADLIDVLTTVRKSLITKTIKLQQQED

Secondary structure (DSSP, 8-state):
-PPP---EEEEEE-SSSSPEEEEEEEE--EE-TTSPEEP-EEEEEEE-SS-EEEEEEEHHHHHHHHHHHHHHHHHHHHHHHHHHHHH-